Protein AF-A0A1Q5XHR1-F1 (afdb_monomer_lite)

Sequence (72 aa):
MGFNVWCGLSVINEEICVPASRHKIKRLIRESASARELHERGYDADVIYCCQLDKYAVVPMLHEGYFTEAED

pLDDT: mean 72.67, std 21.32, range [30.17, 93.31]

Structure (mmCIF, N/CA/C/O backbone):
data_AF-A0A1Q5XHR1-F1
#
_entry.id   AF-A0A1Q5XHR1-F1
#
loop_
_atom_site.group_PDB
_atom_site.id
_atom_site.type_symbol
_atom_site.label_atom_id
_atom_site.label_alt_id
_atom_site.label_comp_id
_atom_site.label_asym_id
_atom_site.label_entity_id
_atom_site.label_seq_id
_atom_site.pdbx_PDB_ins_code
_atom_site.Cartn_x
_atom_site.Cartn_y
_atom_site.Cartn_z
_atom_site.occupancy
_atom_site.B_iso_or_equiv
_atom_site.auth_seq_id
_atom_site.auth_comp_id
_atom_site.auth_asym_id
_atom_site.auth_atom_id
_atom_site.pdbx_PDB_model_num
ATOM 1 N N . MET A 1 1 ? -6.359 14.857 -13.187 1.00 31.84 1 MET A N 1
ATOM 2 C CA . MET A 1 1 ? -6.235 14.948 -11.716 1.00 31.84 1 MET A CA 1
ATOM 3 C C . MET A 1 1 ? -5.577 13.666 -11.234 1.00 31.84 1 MET A C 1
ATOM 5 O O . MET A 1 1 ? -6.254 12.656 -11.119 1.00 31.84 1 MET A O 1
ATOM 9 N N . GLY A 1 2 ? -4.250 13.671 -11.101 1.00 32.78 2 GLY A N 1
ATOM 10 C CA . GLY A 1 2 ? -3.487 12.521 -10.612 1.00 32.78 2 GLY A CA 1
ATOM 11 C C . GLY A 1 2 ? -3.308 12.645 -9.105 1.00 32.78 2 GLY A C 1
ATOM 12 O O . GLY A 1 2 ? -2.752 13.636 -8.638 1.00 32.78 2 GLY A O 1
ATOM 13 N N . PHE A 1 3 ? -3.823 11.681 -8.347 1.00 30.17 3 PHE A N 1
ATOM 14 C CA . PHE A 1 3 ? -3.580 11.599 -6.912 1.00 30.17 3 PHE A CA 1
ATOM 15 C C . PHE A 1 3 ? -2.163 11.058 -6.691 1.00 30.17 3 PHE A C 1
ATOM 17 O O . PHE A 1 3 ? -1.888 9.885 -6.931 1.00 30.17 3 PHE A O 1
ATOM 24 N N . ASN A 1 4 ? -1.258 11.934 -6.256 1.00 35.06 4 ASN A N 1
ATOM 25 C CA . ASN A 1 4 ? 0.079 11.574 -5.793 1.00 35.06 4 ASN A CA 1
ATOM 26 C C . ASN A 1 4 ? -0.033 10.879 -4.428 1.00 35.06 4 ASN A C 1
ATOM 28 O O . ASN A 1 4 ? -0.070 11.547 -3.399 1.00 35.06 4 ASN A O 1
ATOM 32 N N . VAL A 1 5 ? -0.097 9.544 -4.410 1.00 39.34 5 VAL A N 1
ATOM 33 C CA . VAL A 1 5 ? -0.106 8.746 -3.161 1.00 39.34 5 VAL A CA 1
ATOM 34 C C . VAL A 1 5 ? 1.264 8.112 -2.861 1.00 39.34 5 VAL A 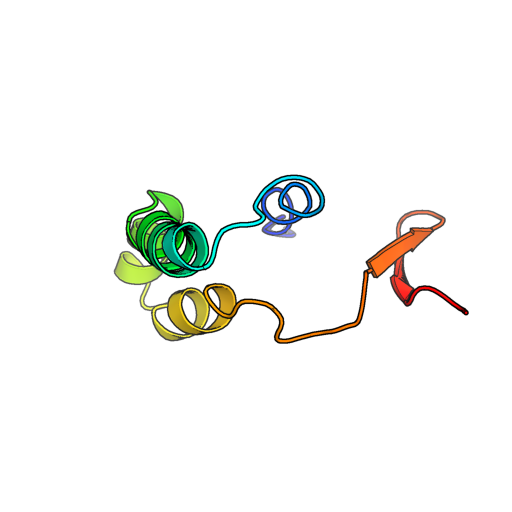C 1
ATOM 36 O O . VAL A 1 5 ? 1.404 7.322 -1.938 1.00 39.34 5 VAL A O 1
ATOM 39 N N . TRP A 1 6 ? 2.311 8.477 -3.604 1.00 36.53 6 TRP A N 1
ATOM 40 C CA . TRP A 1 6 ? 3.652 7.881 -3.484 1.00 36.53 6 TRP A CA 1
ATOM 41 C C . TRP A 1 6 ? 4.681 8.756 -2.748 1.00 36.53 6 TRP A C 1
ATOM 43 O O . TRP A 1 6 ? 5.878 8.528 -2.855 1.00 36.53 6 TRP A O 1
ATOM 53 N N . CYS A 1 7 ? 4.252 9.741 -1.952 1.00 36.38 7 CYS A N 1
ATOM 54 C CA . CYS A 1 7 ? 5.184 10.580 -1.181 1.00 36.38 7 CYS A CA 1
ATOM 55 C C . CYS A 1 7 ? 5.614 10.001 0.184 1.00 36.38 7 CYS A C 1
ATOM 57 O O . CYS A 1 7 ? 6.291 10.694 0.934 1.00 36.38 7 CYS A O 1
ATOM 59 N N . GLY A 1 8 ? 5.240 8.767 0.540 1.00 34.88 8 GLY A N 1
ATOM 60 C CA . GLY A 1 8 ? 5.433 8.265 1.911 1.00 34.88 8 GLY A CA 1
ATOM 61 C C . GLY A 1 8 ? 6.393 7.092 2.115 1.00 34.88 8 GLY A C 1
ATOM 62 O O . GLY A 1 8 ? 6.787 6.857 3.253 1.00 34.88 8 GLY A O 1
ATOM 63 N N . LEU A 1 9 ? 6.753 6.330 1.076 1.00 41.97 9 LEU A N 1
ATOM 64 C CA . LEU A 1 9 ? 7.380 5.010 1.275 1.00 41.97 9 LEU A CA 1
ATOM 65 C C . LEU A 1 9 ? 8.891 4.941 1.003 1.00 41.97 9 LEU A C 1
ATOM 67 O O . LEU A 1 9 ? 9.492 3.898 1.237 1.00 41.97 9 LEU A O 1
ATOM 71 N N . SER A 1 10 ? 9.522 6.033 0.566 1.00 37.97 10 SER A N 1
ATOM 72 C CA . SER A 1 10 ? 10.946 6.036 0.189 1.00 37.97 10 SER A CA 1
ATOM 73 C C . SER A 1 10 ? 11.926 6.252 1.353 1.00 37.97 10 SER A C 1
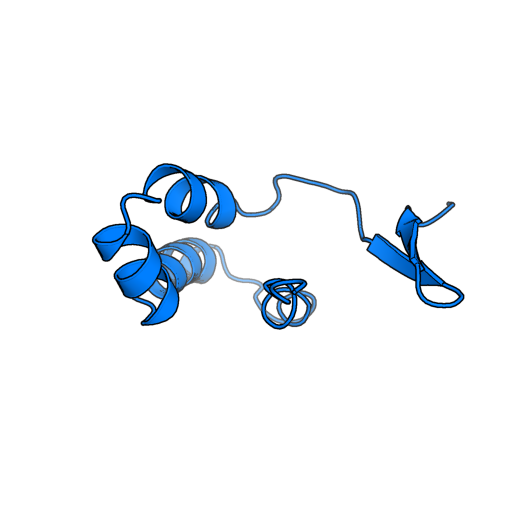ATOM 75 O O . SER A 1 10 ? 13.118 6.382 1.109 1.00 37.97 10 SER A O 1
ATOM 77 N N . VAL A 1 11 ? 11.471 6.292 2.613 1.00 40.38 11 VAL A N 1
ATOM 78 C CA . VAL A 1 11 ? 12.338 6.569 3.784 1.00 40.38 11 VAL A CA 1
ATOM 79 C C . VAL A 1 11 ? 12.241 5.466 4.846 1.00 40.38 11 VAL A C 1
ATOM 81 O O . VAL A 1 11 ? 12.035 5.736 6.026 1.00 40.38 11 VAL A O 1
ATOM 84 N N . ILE A 1 12 ? 12.340 4.195 4.444 1.00 44.38 12 ILE A N 1
ATOM 85 C CA . ILE A 1 12 ? 12.478 3.078 5.408 1.00 44.38 12 ILE A CA 1
ATOM 86 C C . ILE A 1 12 ? 13.583 2.074 5.033 1.00 44.38 12 ILE A C 1
ATOM 88 O O . ILE A 1 12 ? 13.657 0.999 5.615 1.00 44.38 12 ILE A O 1
ATOM 92 N N . ASN A 1 13 ? 14.461 2.425 4.096 1.00 39.91 13 ASN A N 1
ATOM 93 C CA . ASN A 1 13 ? 15.742 1.745 3.896 1.00 39.91 13 ASN A CA 1
ATOM 94 C C . ASN A 1 13 ? 16.801 2.726 4.399 1.00 39.91 13 ASN A C 1
ATOM 96 O O . ASN A 1 13 ? 17.120 3.654 3.673 1.00 39.91 13 ASN A O 1
ATOM 100 N N . GLU A 1 14 ? 17.158 2.739 5.688 1.00 39.31 14 GLU A N 1
ATOM 101 C CA . GLU A 1 14 ? 18.500 2.252 6.051 1.00 39.31 14 GLU A CA 1
ATOM 102 C C . GLU A 1 14 ? 18.675 1.844 7.537 1.00 39.31 14 GLU A C 1
ATOM 104 O O . GLU A 1 14 ? 19.619 1.132 7.848 1.00 39.31 14 GLU A O 1
ATOM 109 N N . GLU A 1 15 ? 17.795 2.209 8.484 1.00 37.69 15 GLU A N 1
ATOM 110 C CA . GLU A 1 15 ? 18.142 2.107 9.925 1.00 37.69 15 GLU A CA 1
ATOM 111 C C . GLU A 1 15 ? 17.088 1.472 10.850 1.00 37.69 15 GLU A C 1
ATOM 113 O O . GLU A 1 15 ? 16.785 1.996 11.922 1.00 37.69 15 GLU A O 1
ATOM 118 N N . ILE A 1 16 ? 16.513 0.312 10.517 1.00 45.19 16 ILE A N 1
ATOM 119 C CA . ILE A 1 16 ? 15.722 -0.425 11.522 1.00 45.19 16 ILE A CA 1
ATOM 120 C C . ILE A 1 16 ? 16.061 -1.922 11.521 1.00 45.19 16 ILE A C 1
ATOM 122 O O . ILE A 1 16 ? 15.284 -2.780 11.107 1.00 45.19 16 ILE A O 1
ATOM 126 N N . CYS A 1 17 ? 17.231 -2.252 12.069 1.00 48.22 17 CYS A N 1
ATOM 127 C CA . CYS A 1 17 ? 17.605 -3.620 12.420 1.00 48.22 17 CYS A CA 1
ATOM 128 C C . CYS A 1 17 ? 17.159 -3.951 13.856 1.00 48.22 17 CYS A C 1
ATOM 130 O O . CYS A 1 17 ? 17.959 -3.859 14.779 1.00 48.22 17 CYS A O 1
ATOM 132 N N . VAL A 1 18 ? 15.887 -4.328 14.071 1.00 49.31 18 VAL A N 1
ATOM 133 C CA . VAL A 1 18 ? 15.473 -5.121 15.254 1.00 49.31 18 VAL A CA 1
ATOM 134 C C . VAL A 1 18 ? 14.229 -5.976 14.916 1.00 49.31 18 VAL A C 1
ATOM 136 O O . VAL A 1 18 ? 13.232 -5.457 14.426 1.00 49.31 18 VAL A O 1
ATOM 139 N N . PRO A 1 19 ? 14.171 -7.280 15.233 1.00 51.62 19 PRO A N 1
ATOM 140 C CA . PRO A 1 19 ? 12.946 -8.081 15.065 1.00 51.62 19 PRO A CA 1
ATOM 141 C C . PRO A 1 19 ? 11.725 -7.494 15.805 1.00 51.62 19 PRO A C 1
ATOM 143 O O . PRO A 1 19 ? 10.601 -7.525 15.306 1.00 51.62 19 PRO A O 1
ATOM 146 N N . ALA A 1 20 ? 11.954 -6.886 16.974 1.00 53.75 20 ALA A N 1
ATOM 147 C CA . ALA A 1 20 ? 10.926 -6.233 17.785 1.00 53.75 20 ALA A CA 1
ATOM 148 C C . ALA A 1 20 ? 10.334 -4.973 17.123 1.00 53.75 20 ALA A C 1
ATOM 150 O O . ALA A 1 20 ? 9.153 -4.666 17.310 1.00 53.75 20 ALA A O 1
ATOM 151 N N . SER A 1 21 ? 11.115 -4.247 16.319 1.00 63.41 21 SER A N 1
ATOM 152 C CA . SER A 1 21 ? 10.627 -3.052 15.628 1.00 63.41 21 SER A CA 1
ATOM 153 C C . SER A 1 21 ? 9.777 -3.394 14.405 1.00 63.41 21 SER A C 1
ATOM 155 O O . SER A 1 21 ? 8.909 -2.602 14.059 1.00 63.41 21 SER A O 1
ATOM 157 N N . ARG A 1 22 ? 9.897 -4.590 13.811 1.00 68.06 22 ARG A N 1
ATOM 158 C CA . ARG A 1 22 ? 9.035 -5.025 12.690 1.00 68.06 22 ARG A CA 1
ATOM 159 C C . ARG A 1 22 ? 7.556 -5.085 13.077 1.00 68.06 22 ARG A C 1
ATOM 161 O O . ARG A 1 22 ? 6.692 -4.609 12.341 1.00 68.06 22 ARG A O 1
ATOM 168 N N . HIS A 1 23 ? 7.255 -5.626 14.259 1.00 71.62 23 HIS A N 1
ATOM 169 C CA . HIS A 1 23 ? 5.893 -5.617 14.803 1.00 71.62 23 HIS A CA 1
ATOM 170 C C . HIS A 1 23 ? 5.425 -4.197 15.137 1.00 71.62 23 HIS A C 1
ATOM 172 O O . HIS A 1 23 ? 4.268 -3.853 14.891 1.00 71.62 23 HIS A O 1
ATOM 178 N N . LYS A 1 24 ? 6.339 -3.355 15.634 1.00 81.06 24 LYS A N 1
ATOM 179 C CA . LYS A 1 24 ? 6.072 -1.941 15.911 1.00 81.06 24 LYS A CA 1
ATOM 180 C C . LYS A 1 24 ? 5.749 -1.166 14.629 1.00 81.06 24 LYS A C 1
ATOM 182 O O . LYS A 1 24 ? 4.784 -0.417 14.635 1.00 81.06 24 LYS A O 1
ATOM 187 N N . ILE A 1 25 ? 6.470 -1.394 13.529 1.00 83.00 25 ILE A N 1
ATOM 188 C CA . ILE A 1 25 ? 6.243 -0.739 12.229 1.00 83.00 25 ILE A CA 1
ATOM 189 C C . ILE A 1 25 ? 4.855 -1.076 11.689 1.00 83.00 25 ILE A C 1
ATOM 191 O O . ILE A 1 25 ? 4.092 -0.171 11.370 1.00 83.00 25 ILE A O 1
ATOM 195 N N . LYS A 1 26 ? 4.474 -2.360 11.658 1.00 83.56 26 LYS A N 1
ATOM 196 C CA . LYS A 1 26 ? 3.130 -2.758 11.200 1.00 83.56 26 LYS A CA 1
ATOM 197 C C . LYS A 1 26 ? 2.020 -2.086 12.004 1.00 83.56 26 LYS A C 1
ATOM 199 O O . LYS A 1 26 ? 1.020 -1.659 11.435 1.00 83.56 26 LYS A O 1
ATOM 204 N N . ARG A 1 27 ? 2.198 -1.992 13.325 1.00 85.00 27 ARG A N 1
ATOM 205 C CA . ARG A 1 27 ? 1.247 -1.304 14.200 1.00 85.00 27 ARG A CA 1
ATOM 206 C C . ARG A 1 27 ? 1.195 0.195 13.897 1.00 85.00 27 ARG A C 1
ATOM 208 O O . ARG A 1 27 ? 0.110 0.722 13.706 1.00 85.00 27 ARG A O 1
ATOM 215 N N . LEU A 1 28 ? 2.352 0.847 13.777 1.00 86.81 28 LEU A N 1
ATOM 216 C CA . LEU A 1 28 ? 2.454 2.275 13.462 1.00 86.81 28 LEU A CA 1
ATOM 217 C C . LEU A 1 28 ? 1.809 2.631 12.117 1.00 86.81 28 LEU A C 1
ATOM 219 O O . LEU A 1 28 ? 1.127 3.646 12.031 1.00 86.81 28 LEU A O 1
ATOM 223 N N . ILE A 1 29 ? 1.978 1.796 11.087 1.00 85.50 29 ILE A N 1
ATOM 224 C CA . ILE A 1 29 ? 1.338 2.020 9.782 1.00 85.50 29 ILE A CA 1
ATOM 225 C C . ILE A 1 29 ? -0.186 1.935 9.925 1.00 85.50 29 ILE A C 1
ATOM 227 O O . ILE A 1 29 ? -0.884 2.834 9.464 1.00 85.50 29 ILE A O 1
ATOM 231 N N . ARG A 1 30 ? -0.705 0.911 10.615 1.00 85.31 30 ARG A N 1
ATOM 232 C CA . ARG A 1 30 ? -2.153 0.731 10.839 1.00 85.31 30 ARG A CA 1
ATOM 233 C C . ARG A 1 30 ? -2.787 1.826 11.695 1.00 85.31 30 ARG A C 1
ATOM 235 O O . ARG A 1 30 ? -3.932 2.183 11.457 1.00 85.31 30 ARG A O 1
ATOM 242 N N . GLU A 1 31 ? -2.062 2.338 12.684 1.00 87.31 31 GLU A N 1
ATOM 243 C CA . GLU A 1 31 ? -2.529 3.393 13.597 1.00 87.31 31 GLU A CA 1
ATOM 244 C C . GLU A 1 31 ? -2.292 4.811 13.043 1.00 87.31 31 GLU A C 1
ATOM 246 O O . GLU A 1 31 ? -2.651 5.799 13.684 1.00 87.31 31 GLU A O 1
ATOM 251 N N . SER A 1 32 ? -1.686 4.935 11.858 1.00 89.31 32 SER A N 1
ATOM 252 C CA . SER A 1 32 ? -1.435 6.229 11.225 1.00 89.31 32 SER A CA 1
ATOM 253 C C . SER A 1 32 ? -2.732 6.932 10.806 1.00 89.31 32 SER A C 1
ATOM 255 O O . SER A 1 32 ? -3.748 6.303 10.501 1.00 89.31 32 SER A O 1
ATOM 257 N N . ALA A 1 33 ? -2.687 8.266 10.734 1.00 89.81 33 ALA A N 1
ATOM 258 C CA . ALA A 1 33 ? -3.822 9.067 10.278 1.00 89.81 33 ALA A CA 1
ATOM 259 C C . ALA A 1 33 ? -4.273 8.677 8.858 1.00 89.81 33 ALA A C 1
ATOM 261 O O . ALA A 1 33 ? -5.472 8.582 8.610 1.00 89.81 33 ALA A O 1
ATOM 262 N N . SER A 1 34 ? -3.323 8.379 7.965 1.00 87.31 34 SER A N 1
ATOM 263 C CA . SER A 1 34 ? -3.601 7.946 6.593 1.00 87.31 34 SER A CA 1
ATOM 264 C C . SER A 1 34 ? -4.302 6.589 6.541 1.00 87.31 34 SER A C 1
ATOM 266 O O . SER A 1 34 ? -5.239 6.415 5.768 1.00 87.31 34 SER A O 1
ATOM 268 N N . ALA A 1 35 ? -3.895 5.629 7.378 1.00 88.81 35 ALA A N 1
ATOM 269 C CA . ALA A 1 35 ? -4.567 4.332 7.451 1.00 88.81 35 ALA A CA 1
ATOM 270 C C . ALA A 1 35 ? -6.009 4.463 7.955 1.00 88.81 35 ALA A C 1
ATOM 272 O O . ALA A 1 35 ? -6.899 3.791 7.437 1.00 88.81 35 ALA A O 1
ATOM 273 N N . ARG A 1 36 ? -6.258 5.367 8.909 1.00 90.62 36 ARG A N 1
ATOM 274 C CA . ARG A 1 36 ? -7.615 5.663 9.381 1.00 90.62 36 ARG A CA 1
ATOM 275 C C . ARG A 1 36 ? -8.484 6.300 8.294 1.00 90.62 36 ARG A C 1
ATOM 277 O O . ARG A 1 36 ? -9.621 5.880 8.128 1.00 90.62 36 ARG A O 1
ATOM 284 N N . GLU A 1 37 ? -7.953 7.252 7.528 1.00 92.81 37 GLU A N 1
ATOM 285 C CA . GLU A 1 37 ? -8.684 7.833 6.391 1.00 92.81 37 GLU A CA 1
ATOM 286 C C . GLU A 1 37 ? -9.028 6.764 5.339 1.00 92.81 37 GLU A C 1
ATOM 288 O O . GLU A 1 37 ? -10.154 6.702 4.846 1.00 92.81 37 GLU A O 1
ATOM 293 N N . LEU A 1 38 ? -8.074 5.885 5.010 1.00 92.00 38 LEU A N 1
ATOM 294 C CA . LEU A 1 38 ? -8.302 4.781 4.075 1.00 92.00 38 LEU A CA 1
ATOM 295 C C . LEU A 1 38 ? -9.361 3.803 4.595 1.00 92.00 38 LEU A C 1
ATOM 297 O O . LEU A 1 38 ? -10.210 3.370 3.818 1.00 92.00 38 LEU A O 1
ATOM 301 N N . HIS A 1 39 ? -9.356 3.507 5.896 1.00 89.38 39 HIS A N 1
ATOM 302 C CA . HIS A 1 39 ? -10.376 2.686 6.547 1.00 89.38 39 HIS A CA 1
ATOM 303 C C . HIS A 1 39 ? -11.773 3.317 6.449 1.00 89.38 39 HIS A C 1
ATOM 305 O O . HIS A 1 39 ? -12.711 2.670 5.992 1.00 89.38 39 HIS A O 1
ATOM 311 N N . GLU A 1 40 ? -11.911 4.603 6.788 1.00 93.25 40 GLU A N 1
ATOM 312 C CA . GLU A 1 40 ? -13.184 5.339 6.687 1.00 93.25 40 GLU A CA 1
ATOM 313 C C . GLU A 1 40 ? -13.738 5.364 5.252 1.00 93.25 40 GLU A C 1
ATOM 315 O O . GLU A 1 40 ? -14.949 5.438 5.042 1.00 93.25 40 GLU A O 1
ATOM 320 N N . ARG A 1 41 ? -12.856 5.255 4.255 1.00 92.56 41 ARG A N 1
ATOM 321 C CA . ARG A 1 41 ? -13.199 5.194 2.830 1.00 92.56 41 ARG A CA 1
ATOM 322 C C . ARG A 1 41 ? -13.401 3.766 2.297 1.00 92.56 41 ARG A C 1
ATOM 324 O O . ARG A 1 41 ? -13.723 3.616 1.120 1.00 92.56 41 ARG A O 1
ATOM 331 N N . GLY A 1 42 ? -13.241 2.737 3.134 1.00 92.94 42 GLY A N 1
ATOM 332 C CA . GLY A 1 42 ? -13.448 1.326 2.784 1.00 92.94 42 GLY A CA 1
ATOM 333 C C . GLY A 1 42 ? -12.253 0.625 2.121 1.00 92.94 42 GLY A C 1
ATOM 334 O O . GLY A 1 42 ? -12.426 -0.444 1.538 1.00 92.94 42 G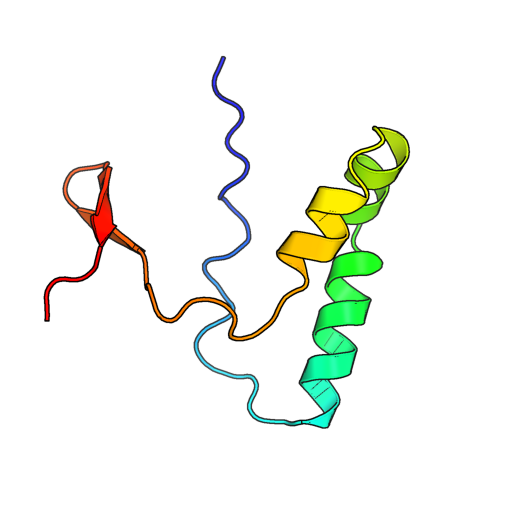LY A O 1
ATOM 335 N N . TYR A 1 43 ? -11.045 1.191 2.202 1.00 93.31 43 TYR A N 1
ATOM 336 C CA . TYR A 1 43 ? -9.811 0.653 1.604 1.00 93.31 43 TYR A CA 1
ATOM 337 C C . TYR A 1 43 ? -8.969 -0.183 2.587 1.00 93.31 43 TYR A C 1
ATOM 339 O O . TYR A 1 43 ? -7.738 -0.164 2.560 1.00 93.31 43 TYR A O 1
ATOM 347 N N . ASP A 1 44 ? -9.613 -0.954 3.463 1.00 89.69 44 ASP A N 1
ATOM 348 C CA . ASP A 1 44 ? -8.935 -1.812 4.449 1.00 89.69 44 ASP A CA 1
ATOM 349 C C . ASP A 1 44 ? -7.934 -2.796 3.843 1.00 89.69 44 ASP A C 1
ATOM 351 O O . ASP A 1 44 ? -6.861 -3.046 4.403 1.00 89.69 44 ASP A O 1
ATOM 355 N N . ALA A 1 45 ? -8.276 -3.351 2.679 1.00 90.69 45 ALA A N 1
ATOM 356 C CA . ALA A 1 45 ? -7.415 -4.281 1.964 1.00 90.69 45 ALA A CA 1
ATOM 357 C C . ALA A 1 45 ? -6.071 -3.634 1.589 1.00 90.69 45 ALA A C 1
ATOM 359 O O . ALA A 1 45 ? -5.028 -4.276 1.736 1.00 90.69 45 ALA A O 1
ATOM 360 N N . ASP A 1 46 ? -6.085 -2.357 1.197 1.00 88.25 46 ASP A N 1
ATOM 361 C CA . ASP A 1 46 ? -4.886 -1.612 0.805 1.00 88.25 46 ASP A CA 1
ATOM 362 C C . ASP A 1 46 ? -4.004 -1.322 2.018 1.00 88.25 46 ASP A C 1
ATOM 364 O O . ASP A 1 46 ? -2.786 -1.494 1.961 1.00 88.25 46 ASP A O 1
ATOM 368 N N . VAL A 1 47 ? -4.605 -0.979 3.162 1.00 86.88 47 VAL A N 1
ATOM 369 C CA . VAL A 1 47 ? -3.864 -0.798 4.421 1.00 86.88 47 VAL A CA 1
ATOM 370 C C . VAL A 1 47 ? -3.172 -2.102 4.829 1.00 86.88 47 VAL A C 1
ATOM 372 O O . VAL A 1 47 ? -1.995 -2.095 5.196 1.00 86.88 47 VAL A O 1
ATOM 375 N N . ILE A 1 48 ? -3.865 -3.242 4.737 1.00 88.19 48 ILE A N 1
ATOM 376 C CA . ILE A 1 48 ? -3.292 -4.558 5.065 1.00 88.19 48 ILE A CA 1
ATOM 377 C C . ILE A 1 48 ? -2.159 -4.923 4.102 1.00 88.19 48 ILE A C 1
ATOM 379 O O . ILE A 1 48 ? -1.111 -5.401 4.550 1.00 88.19 48 ILE A O 1
ATOM 383 N N . TYR A 1 49 ? -2.362 -4.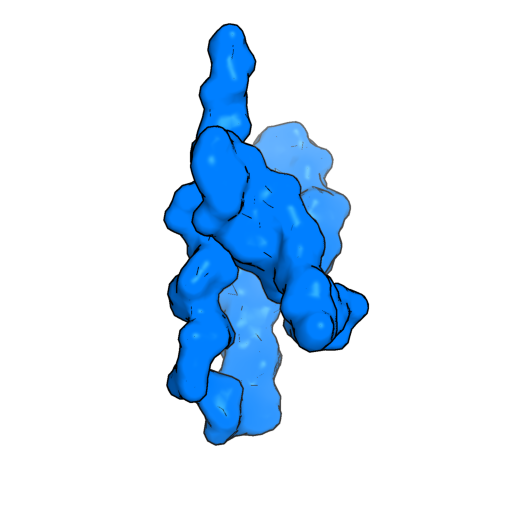695 2.806 1.00 87.19 49 TYR A N 1
ATOM 384 C CA . TYR A 1 49 ? -1.383 -4.982 1.765 1.00 87.19 49 TYR A CA 1
ATOM 385 C C . TYR A 1 49 ? -0.115 -4.130 1.925 1.00 87.19 49 TYR A C 1
ATOM 387 O O . TYR A 1 49 ? 0.991 -4.671 1.943 1.00 87.19 49 TYR A O 1
ATOM 395 N N . CYS A 1 50 ? -0.256 -2.823 2.158 1.00 86.00 50 CYS A N 1
ATOM 396 C CA . CYS A 1 50 ? 0.870 -1.901 2.346 1.00 86.00 50 CYS A CA 1
ATOM 397 C C . CYS A 1 50 ? 1.646 -2.128 3.657 1.00 86.00 50 CYS A C 1
ATOM 399 O O . CYS A 1 50 ? 2.786 -1.694 3.784 1.00 86.00 50 CYS A O 1
ATOM 401 N N . CYS A 1 51 ? 1.077 -2.844 4.633 1.00 84.25 51 CYS A N 1
ATOM 402 C CA . CYS A 1 51 ? 1.776 -3.220 5.870 1.00 84.25 51 CYS A CA 1
ATOM 403 C C . CYS A 1 51 ? 2.729 -4.426 5.711 1.00 84.25 51 CYS A C 1
ATOM 405 O O . CYS A 1 51 ? 3.272 -4.923 6.707 1.00 84.25 51 CYS A O 1
ATOM 407 N N . GLN A 1 52 ? 2.888 -4.976 4.505 1.00 84.94 52 GLN A N 1
ATOM 408 C CA . GLN A 1 52 ? 3.740 -6.138 4.258 1.00 84.94 52 GLN A CA 1
ATOM 409 C C . GLN A 1 52 ? 5.215 -5.716 4.185 1.00 84.94 52 GLN A C 1
ATOM 411 O O . GLN A 1 52 ? 5.612 -4.947 3.322 1.00 84.94 52 GLN A O 1
ATOM 416 N N . LEU A 1 53 ? 6.027 -6.233 5.110 1.00 84.81 53 LEU A N 1
ATOM 417 C CA . LEU A 1 53 ? 7.472 -5.993 5.160 1.00 84.81 53 LEU A CA 1
ATOM 418 C C . LEU A 1 53 ? 8.206 -7.050 4.330 1.00 84.81 53 LEU A C 1
ATOM 420 O O . LEU A 1 53 ? 7.828 -8.219 4.404 1.00 84.81 53 LEU A O 1
ATOM 424 N N . ASP A 1 54 ? 9.255 -6.640 3.613 1.00 82.50 54 ASP A N 1
ATOM 425 C CA . ASP A 1 54 ? 10.134 -7.486 2.783 1.00 82.50 54 ASP A CA 1
ATOM 426 C C . ASP A 1 54 ? 9.391 -8.345 1.745 1.00 82.50 54 ASP A C 1
ATOM 428 O O . ASP A 1 54 ? 9.784 -9.472 1.451 1.00 82.50 54 ASP A O 1
ATOM 432 N N . LYS A 1 55 ? 8.270 -7.849 1.208 1.00 86.69 55 LYS A N 1
ATOM 433 C CA . LYS A 1 55 ? 7.479 -8.608 0.227 1.00 86.69 55 LYS A CA 1
ATOM 434 C C . LYS A 1 55 ? 8.080 -8.588 -1.178 1.00 86.69 55 LYS A C 1
ATOM 436 O O . LYS A 1 55 ? 7.956 -9.569 -1.904 1.00 86.69 55 LYS A O 1
ATOM 441 N N . TYR A 1 56 ? 8.680 -7.467 -1.560 1.00 84.44 56 TYR A N 1
ATOM 442 C CA . TYR A 1 56 ? 9.251 -7.251 -2.883 1.00 84.44 56 TYR A CA 1
ATOM 443 C C . TYR A 1 56 ? 10.741 -6.964 -2.740 1.00 84.44 56 TYR A C 1
ATOM 445 O O . TYR A 1 56 ? 11.131 -6.185 -1.876 1.00 84.44 56 TYR A O 1
ATOM 453 N N . ALA A 1 57 ? 11.551 -7.598 -3.589 1.00 84.81 57 ALA A N 1
ATOM 454 C CA . ALA A 1 57 ? 12.981 -7.314 -3.708 1.00 84.81 57 ALA A CA 1
ATOM 455 C C . ALA A 1 57 ? 13.274 -6.185 -4.714 1.00 84.81 57 ALA A C 1
ATOM 457 O O . ALA A 1 57 ? 14.399 -5.707 -4.792 1.00 84.81 57 ALA A O 1
ATOM 458 N N . VAL A 1 58 ? 12.262 -5.758 -5.479 1.00 84.56 58 VAL A N 1
ATOM 459 C CA . VAL A 1 58 ? 12.382 -4.687 -6.472 1.00 84.56 58 VAL A CA 1
ATOM 460 C C . VAL A 1 58 ? 12.515 -3.343 -5.765 1.00 84.56 58 VAL A C 1
ATOM 462 O O . VAL A 1 58 ? 11.663 -2.977 -4.953 1.00 84.56 58 VAL A O 1
ATOM 465 N N . VAL A 1 59 ? 13.557 -2.594 -6.122 1.00 86.88 59 VAL A N 1
ATOM 466 C CA . VAL A 1 59 ? 13.773 -1.211 -5.689 1.00 86.88 59 VAL A CA 1
ATOM 467 C C . VAL A 1 59 ? 13.573 -0.301 -6.905 1.00 86.88 59 VAL A C 1
ATOM 469 O O . VAL A 1 59 ? 14.414 -0.309 -7.802 1.00 86.88 59 VAL A O 1
ATOM 472 N N . PRO A 1 60 ? 12.462 0.457 -6.981 1.00 84.44 60 PRO A N 1
ATOM 473 C CA . PRO A 1 60 ? 12.221 1.365 -8.096 1.00 84.44 60 PRO A CA 1
ATOM 474 C C . PRO A 1 60 ? 13.250 2.498 -8.132 1.00 84.44 60 PRO A C 1
ATOM 476 O O . PRO A 1 60 ? 13.473 3.173 -7.124 1.00 84.44 60 PRO A O 1
ATOM 479 N N . MET A 1 61 ? 13.819 2.745 -9.307 1.00 89.12 61 MET A N 1
ATOM 480 C CA . MET A 1 61 ? 14.748 3.838 -9.580 1.00 89.12 61 MET A CA 1
ATOM 481 C C . MET A 1 61 ? 14.025 4.969 -10.303 1.00 89.12 61 MET A C 1
ATOM 483 O O . MET A 1 61 ? 13.249 4.730 -11.223 1.00 89.12 61 MET A O 1
ATOM 487 N N . LEU A 1 62 ? 14.276 6.214 -9.899 1.00 89.12 62 LEU A N 1
ATOM 488 C CA . LEU A 1 62 ? 13.784 7.380 -10.629 1.00 89.12 62 LEU A CA 1
ATOM 489 C C . LEU A 1 62 ? 14.790 7.738 -11.727 1.00 89.12 62 LEU A C 1
ATOM 491 O O . LEU A 1 62 ? 15.861 8.271 -11.434 1.00 89.12 62 LEU A O 1
ATOM 495 N N . HIS A 1 63 ? 14.435 7.474 -12.980 1.00 85.75 63 HIS A N 1
ATOM 496 C CA . HIS A 1 63 ? 15.251 7.788 -14.147 1.00 85.75 63 HIS A CA 1
ATOM 497 C C . HIS A 1 63 ? 14.437 8.614 -15.146 1.00 85.75 63 HIS A C 1
ATOM 499 O O . HIS A 1 63 ? 13.348 8.221 -15.551 1.00 85.75 63 HIS A O 1
ATOM 505 N N . GLU A 1 64 ? 14.936 9.805 -15.489 1.00 88.12 64 GLU A N 1
ATOM 506 C CA . GLU A 1 64 ? 14.304 10.725 -16.454 1.00 88.12 64 GLU A CA 1
ATOM 50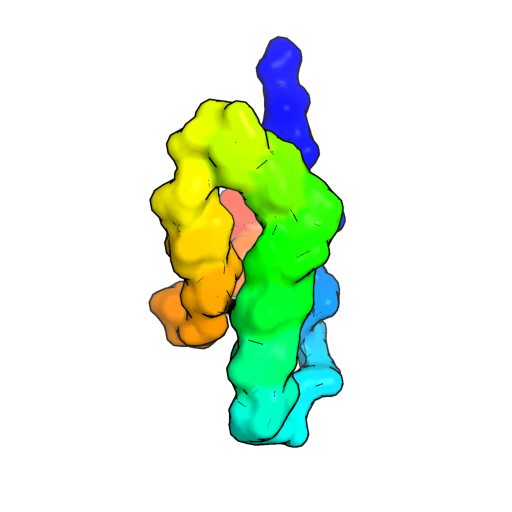7 C C . GLU A 1 64 ? 12.806 11.010 -16.204 1.00 88.12 64 GLU A C 1
ATOM 509 O O . GLU A 1 64 ? 12.023 11.223 -17.126 1.00 88.12 64 GLU A O 1
ATOM 514 N N . GLY A 1 65 ? 12.391 11.044 -14.932 1.00 91.75 65 GLY A N 1
ATOM 515 C CA . GLY A 1 65 ? 10.999 11.303 -14.541 1.00 91.75 65 GLY A CA 1
ATOM 516 C C . GLY A 1 65 ? 10.085 10.072 -14.550 1.00 91.75 65 GLY A C 1
ATOM 517 O O . GLY A 1 65 ? 8.897 10.209 -14.258 1.00 91.75 65 GLY A O 1
ATOM 518 N N . TYR A 1 66 ? 10.628 8.884 -14.819 1.00 88.69 66 TYR A N 1
ATOM 519 C CA . TYR A 1 66 ? 9.920 7.608 -14.763 1.00 88.69 66 TYR A CA 1
ATOM 520 C C . TYR A 1 66 ? 10.495 6.717 -13.661 1.00 88.69 66 TYR A C 1
ATOM 522 O O . TYR A 1 66 ? 11.692 6.746 -13.383 1.00 88.69 66 TYR A O 1
ATOM 530 N N . PHE A 1 67 ? 9.633 5.920 -13.026 1.00 89.19 67 PHE A N 1
ATOM 531 C CA . PHE A 1 67 ? 10.082 4.847 -12.143 1.00 89.19 67 PHE A CA 1
ATOM 532 C C . PHE A 1 67 ? 10.383 3.608 -12.984 1.00 89.19 67 PHE A C 1
ATOM 534 O O . PHE A 1 67 ? 9.476 3.061 -13.613 1.00 89.19 67 PHE A O 1
ATOM 541 N N . THR A 1 68 ? 11.641 3.182 -12.999 1.00 86.88 68 THR A N 1
ATOM 542 C CA . THR A 1 68 ? 12.108 1.961 -13.665 1.00 86.88 68 THR A CA 1
ATOM 543 C C . THR A 1 68 ? 12.561 0.942 -12.627 1.00 86.88 68 THR A C 1
ATOM 545 O O . THR A 1 68 ? 12.789 1.279 -11.464 1.00 86.88 68 THR A O 1
ATOM 548 N N . GLU A 1 69 ? 12.680 -0.321 -13.023 1.00 82.19 69 GLU A N 1
ATOM 549 C CA . GLU A 1 69 ? 13.389 -1.301 -12.200 1.00 82.19 69 GLU A CA 1
ATOM 550 C C . GLU A 1 69 ? 14.891 -0.974 -12.213 1.00 82.19 69 GLU A C 1
ATOM 552 O O . GLU A 1 69 ? 15.392 -0.374 -13.169 1.00 82.19 69 GLU A O 1
ATOM 557 N N . ALA A 1 70 ? 15.595 -1.298 -11.128 1.00 73.25 70 ALA A N 1
ATOM 558 C CA . ALA A 1 70 ? 17.050 -1.247 -11.126 1.00 73.25 70 ALA A CA 1
ATOM 559 C C . ALA A 1 70 ? 17.571 -2.373 -12.032 1.00 73.25 70 ALA A C 1
ATOM 561 O O . ALA A 1 70 ? 17.224 -3.533 -11.822 1.00 73.25 70 ALA A O 1
ATOM 562 N N . GLU A 1 71 ? 18.356 -2.023 -13.047 1.00 65.75 71 GLU A N 1
ATOM 563 C CA . GLU A 1 71 ? 19.128 -2.997 -13.821 1.00 65.75 71 GLU A CA 1
ATOM 564 C C . GLU A 1 71 ? 20.361 -3.401 -12.990 1.00 65.75 71 GLU A C 1
ATOM 566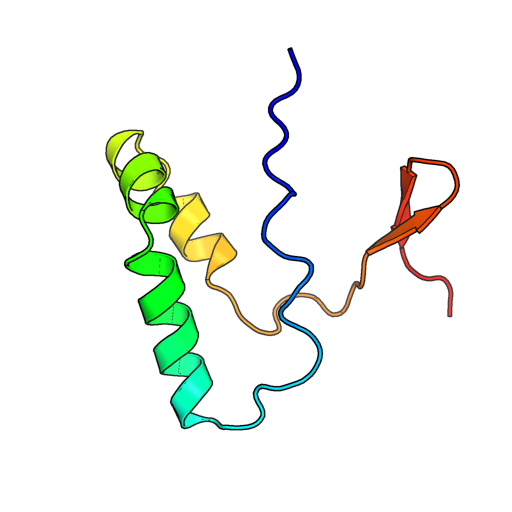 O O . GLU A 1 71 ? 20.980 -2.531 -12.370 1.00 65.75 71 GLU A O 1
ATOM 571 N N . ASP A 1 72 ? 20.657 -4.706 -12.925 1.00 57.56 72 ASP A N 1
ATOM 572 C CA . ASP A 1 72 ? 21.802 -5.281 -12.190 1.00 57.56 72 ASP A CA 1
ATOM 573 C C . ASP A 1 72 ? 23.169 -4.822 -12.738 1.00 57.56 72 ASP A C 1
ATOM 575 O O . ASP A 1 72 ? 23.344 -4.790 -13.981 1.00 57.56 72 ASP A O 1
#

Radius of gyration: 14.32 Å; chains: 1; bounding box: 35×24×34 Å

Foldseek 3Di:
DDDPPPPPDPPPPDDDPDPVVLVVQLVCLCPDPVVVVCVVVVNVVVSVVVSDPPPDPWDWDQDPNDTDTDDD

Secondary structure (DSSP, 8-state):
------SSSSS-SSS---HHHHHHHHHHHHTSHHHHHHHHTT-HHHHHHHT-SS-----EEEETTEEEEPP-